Protein AF-D1B2Y5-F1 (afdb_monomer)

pLDDT: mean 93.34, std 9.75, range [41.53, 98.75]

Solvent-accessible surface area (backbone atoms only — not comparable to full-atom values): 6376 Å² total; per-residue (Å²): 132,78,72,41,86,40,92,60,86,92,49,89,58,72,35,30,35,42,70,56,97,83,28,39,38,40,37,38,66,30,50,88,56,59,88,61,52,46,52,28,44,48,31,59,50,53,67,72,44,79,40,76,56,28,32,37,37,39,35,26,50,44,86,59,62,77,50,48,77,71,44,52,92,26,33,50,72,50,79,43,82,44,83,92,61,20,28,40,38,38,40,34,45,35,90,96,41,35,88,72,54,88,57,81,68,61,68,81,82,126

Secondary structure (DSSP, 8-state):
---EEE--TT-SS-EEEEEETTEEEEEEE-TT--TTHHHHHHHHHHHH--STTEEEEEEESS--HHHHHHHTTTEEEEEEE-GGG-EEEEEEE-TTTGGG------S---

Nearest PDB structures (foldseek):
  2pqd-assembly1_A  TM=5.494E-01  e=7.977E-01  Agrobacterium sp.
  4rtl-assembly1_A  TM=4.653E-01  e=9.028E-01  Escherichia coli str. K-12 substr. MDS42
  2pqc-assembly1_A  TM=3.916E-01  e=8.487E-01  Agrobacterium sp. CP4
  7m6b-assembly2_A  TM=4.857E-01  e=3.748E+00  Caldicellulosiruptor bescii DSM 6725
  4rto-assembly1_A  TM=4.317E-01  e=3.748E+00  Escherichia coli str. K-12 substr. MDS42

Radius of gyration: 13.08 Å; Cα contacts (8 Å, |Δi|>4): 202; chains: 1; bounding box: 30×36×29 Å

Mean predicted aligned error: 3.5 Å

Structure (mmCIF, N/CA/C/O backbone):
data_AF-D1B2Y5-F1
#
_entry.id   AF-D1B2Y5-F1
#
loop_
_atom_site.group_PDB
_atom_site.id
_atom_site.type_symbol
_atom_site.label_atom_id
_atom_site.label_alt_id
_atom_site.label_comp_id
_atom_site.label_asym_id
_atom_site.label_entity_id
_atom_site.label_seq_id
_atom_site.pdbx_PDB_ins_code
_atom_site.Cartn_x
_atom_site.Cartn_y
_atom_site.Cartn_z
_atom_site.occupancy
_atom_site.B_iso_or_equiv
_atom_site.auth_seq_id
_atom_site.auth_comp_id
_atom_site.auth_asym_id
_atom_site.auth_atom_id
_atom_site.pdbx_PDB_model_num
ATOM 1 N N . MET A 1 1 ? 2.941 19.905 3.303 1.00 66.44 1 MET A N 1
ATOM 2 C CA . MET A 1 1 ? 3.578 19.183 4.428 1.00 66.44 1 MET A CA 1
ATOM 3 C C . MET A 1 1 ? 4.756 18.396 3.887 1.00 66.44 1 MET A C 1
ATOM 5 O O . MET A 1 1 ? 4.700 17.993 2.732 1.00 66.44 1 MET A O 1
ATOM 9 N N . THR A 1 2 ? 5.814 18.236 4.678 1.00 84.56 2 THR A N 1
ATOM 10 C CA . THR A 1 2 ? 7.023 17.502 4.273 1.00 84.56 2 THR A CA 1
ATOM 11 C C . THR A 1 2 ? 6.918 16.056 4.764 1.00 84.56 2 THR A C 1
ATOM 13 O O . THR A 1 2 ? 6.639 15.879 5.951 1.00 84.56 2 THR A O 1
ATOM 16 N N . PRO A 1 3 ? 7.124 15.041 3.906 1.00 93.56 3 PRO A N 1
ATOM 17 C CA . PRO A 1 3 ? 7.183 13.647 4.338 1.00 93.56 3 PRO A CA 1
ATOM 18 C C . PRO A 1 3 ? 8.285 13.409 5.373 1.00 93.56 3 PRO A C 1
ATOM 20 O O . PRO A 1 3 ? 9.362 14.004 5.284 1.00 93.56 3 PRO A O 1
ATOM 23 N N . ILE A 1 4 ? 8.023 12.528 6.337 1.00 96.94 4 ILE A N 1
ATOM 24 C CA . ILE A 1 4 ? 9.007 12.066 7.322 1.00 96.94 4 ILE A CA 1
ATOM 25 C C . ILE A 1 4 ? 9.389 10.613 7.037 1.00 96.94 4 ILE A C 1
ATOM 27 O O . ILE A 1 4 ? 8.562 9.836 6.570 1.00 96.94 4 ILE A O 1
ATOM 31 N N . SER A 1 5 ? 10.639 10.242 7.315 1.00 97.56 5 SER A N 1
ATOM 32 C CA . SER A 1 5 ? 11.099 8.856 7.162 1.00 97.56 5 SER A CA 1
ATOM 33 C C . SER A 1 5 ? 10.340 7.930 8.114 1.00 97.56 5 SER A C 1
ATOM 35 O O . SER A 1 5 ? 10.201 8.242 9.299 1.00 97.56 5 SER A O 1
ATOM 37 N N . LEU A 1 6 ? 9.876 6.796 7.598 1.00 98.06 6 LEU A N 1
ATOM 38 C CA . LEU A 1 6 ? 9.215 5.742 8.354 1.00 98.06 6 LEU A CA 1
ATOM 39 C C . LEU A 1 6 ? 10.083 4.485 8.294 1.00 98.06 6 LEU A C 1
ATOM 41 O O . LEU A 1 6 ? 10.404 3.988 7.217 1.00 98.06 6 LEU A O 1
ATOM 45 N N . HIS A 1 7 ? 10.463 3.957 9.454 1.00 97.50 7 HIS A N 1
ATOM 46 C CA . HIS A 1 7 ? 11.169 2.684 9.512 1.00 97.50 7 HIS A CA 1
ATOM 47 C C . HIS A 1 7 ? 10.163 1.530 9.486 1.00 97.50 7 HIS A C 1
ATOM 49 O O . HIS A 1 7 ? 9.294 1.452 10.353 1.00 97.50 7 HIS A O 1
ATOM 55 N N . VAL A 1 8 ? 10.302 0.639 8.505 1.00 96.88 8 VAL A N 1
ATOM 56 C CA . VAL A 1 8 ? 9.502 -0.581 8.366 1.00 96.88 8 VAL A CA 1
ATOM 57 C C . VAL A 1 8 ? 10.460 -1.765 8.389 1.00 96.88 8 VAL A C 1
ATOM 59 O O . VAL A 1 8 ? 11.398 -1.821 7.593 1.00 96.88 8 VAL A O 1
ATOM 62 N N . ASN A 1 9 ? 10.255 -2.686 9.330 1.00 94.25 9 ASN A N 1
ATOM 63 C CA . ASN A 1 9 ? 11.093 -3.878 9.449 1.00 94.25 9 ASN A CA 1
ATOM 64 C C . ASN A 1 9 ? 10.989 -4.721 8.173 1.00 94.25 9 ASN A C 1
ATOM 66 O O . ASN A 1 9 ? 9.913 -4.829 7.592 1.00 94.25 9 ASN A O 1
ATOM 70 N N . ASP A 1 10 ? 12.113 -5.301 7.753 1.00 94.06 10 ASP A N 1
ATOM 71 C CA . ASP A 1 10 ? 12.236 -6.155 6.561 1.00 94.06 10 ASP A CA 1
ATOM 72 C C . ASP A 1 10 ? 11.929 -5.471 5.213 1.00 94.06 10 ASP A C 1
ATOM 74 O O . ASP A 1 10 ? 11.999 -6.112 4.162 1.00 94.06 10 ASP A O 1
ATOM 78 N N . ALA A 1 11 ? 11.654 -4.162 5.211 1.00 96.19 11 ALA A N 1
ATOM 79 C CA . ALA A 1 11 ? 11.528 -3.387 3.987 1.00 96.19 11 ALA A CA 1
ATOM 80 C C . ALA A 1 11 ? 12.878 -3.277 3.267 1.00 96.19 11 ALA A C 1
ATOM 82 O O . ALA A 1 11 ? 13.926 -3.063 3.880 1.00 96.19 11 ALA A O 1
ATOM 83 N N . THR A 1 12 ? 12.843 -3.378 1.941 1.00 96.50 12 THR A N 1
ATOM 84 C CA . THR A 1 12 ? 14.037 -3.253 1.087 1.00 96.50 12 THR A CA 1
ATOM 85 C C . THR A 1 12 ? 14.133 -1.887 0.414 1.00 96.50 12 THR A C 1
ATOM 87 O O . THR A 1 12 ? 15.184 -1.539 -0.124 1.00 96.50 12 THR A O 1
ATOM 90 N N . VAL A 1 13 ? 13.059 -1.095 0.475 1.00 97.75 13 VAL A N 1
ATOM 91 C CA . VAL A 1 13 ? 13.011 0.287 -0.010 1.00 97.75 13 VAL A CA 1
ATOM 92 C C . VAL A 1 13 ? 12.663 1.251 1.128 1.00 97.75 13 VAL A C 1
ATOM 94 O O . VAL A 1 13 ? 12.071 0.835 2.125 1.00 97.75 13 VAL A O 1
ATOM 97 N N . PRO A 1 14 ? 13.012 2.543 1.013 1.00 98.12 14 PRO A N 1
ATOM 98 C CA . PRO A 1 14 ? 12.606 3.545 1.988 1.00 98.12 14 PRO A CA 1
ATOM 99 C C . PRO A 1 14 ? 11.088 3.740 2.013 1.00 98.12 14 PRO A C 1
ATOM 101 O O . PRO A 1 14 ? 10.440 3.799 0.967 1.00 98.12 14 PRO A O 1
ATOM 104 N N . PHE A 1 15 ? 10.558 3.927 3.218 1.00 98.62 15 PHE A N 1
ATOM 105 C CA . PHE A 1 15 ? 9.183 4.341 3.456 1.00 98.62 15 PHE A CA 1
ATOM 106 C C . PHE A 1 15 ? 9.166 5.761 4.012 1.00 98.62 15 PHE A C 1
ATOM 108 O O . PHE A 1 15 ? 10.047 6.163 4.778 1.00 98.62 15 PHE A O 1
ATOM 115 N N . VAL A 1 16 ? 8.137 6.518 3.654 1.00 98.50 16 VAL A N 1
ATOM 116 C CA . VAL A 1 16 ? 7.840 7.815 4.264 1.00 98.50 16 VAL A CA 1
ATOM 117 C C . VAL A 1 16 ? 6.390 7.861 4.722 1.00 98.50 16 VAL A C 1
ATOM 119 O O . VAL A 1 16 ? 5.536 7.184 4.156 1.00 98.50 16 VAL A O 1
ATOM 122 N N . THR A 1 17 ? 6.106 8.673 5.738 1.00 98.50 17 THR A N 1
ATOM 123 C CA . THR A 1 17 ? 4.736 8.977 6.167 1.00 98.50 17 THR A CA 1
ATOM 124 C C . THR A 1 17 ? 4.473 10.479 6.182 1.00 98.50 17 THR A C 1
ATOM 126 O O . THR A 1 17 ? 5.387 11.293 6.355 1.00 98.50 17 THR A O 1
ATOM 129 N N . TYR A 1 18 ? 3.224 10.865 5.948 1.00 97.88 18 TYR A N 1
ATOM 130 C CA . TYR A 1 18 ? 2.743 12.237 6.072 1.00 97.88 18 TYR A CA 1
ATOM 131 C C . TYR A 1 18 ? 1.239 12.265 6.326 1.00 97.88 18 TYR A C 1
ATOM 133 O O . TYR A 1 18 ? 0.505 11.373 5.917 1.00 97.88 18 TYR A O 1
ATOM 141 N N . THR A 1 19 ? 0.758 13.332 6.960 1.00 97.19 19 THR A N 1
ATOM 142 C CA . THR A 1 19 ? -0.679 13.571 7.119 1.00 97.19 19 THR A CA 1
ATOM 143 C C . THR A 1 19 ? -1.150 14.592 6.095 1.00 97.19 19 THR A C 1
ATOM 145 O O . THR A 1 19 ? -0.490 15.605 5.873 1.00 97.19 19 THR A O 1
ATOM 148 N N . HIS A 1 20 ? -2.308 14.355 5.492 1.00 94.88 20 HIS A N 1
ATOM 149 C CA . HIS A 1 20 ? -3.006 15.326 4.661 1.00 94.88 20 HIS A CA 1
ATOM 150 C C . HIS A 1 20 ? -4.510 15.189 4.900 1.00 94.88 20 HIS A C 1
ATOM 152 O O . HIS A 1 20 ? -5.040 14.082 4.855 1.00 94.88 20 HIS A O 1
ATOM 158 N N . ASP A 1 21 ? -5.175 16.300 5.226 1.00 94.94 21 ASP A N 1
ATOM 159 C CA . ASP A 1 21 ? -6.613 16.361 5.526 1.00 94.94 21 ASP A CA 1
ATOM 160 C C . ASP A 1 21 ? -7.085 15.328 6.568 1.00 94.94 21 ASP A C 1
ATOM 162 O O . ASP A 1 21 ? -8.153 14.733 6.460 1.00 94.94 21 ASP A O 1
ATOM 166 N N . GLY A 1 22 ? -6.260 15.101 7.597 1.00 95.25 22 GLY A N 1
ATOM 167 C CA . GLY A 1 22 ? -6.549 14.148 8.675 1.00 95.25 22 GLY A CA 1
ATOM 168 C C . GLY A 1 22 ? -6.342 12.674 8.307 1.00 95.25 22 GLY A C 1
ATOM 169 O O . GLY A 1 22 ? -6.587 11.814 9.148 1.00 95.25 22 GLY A O 1
ATOM 170 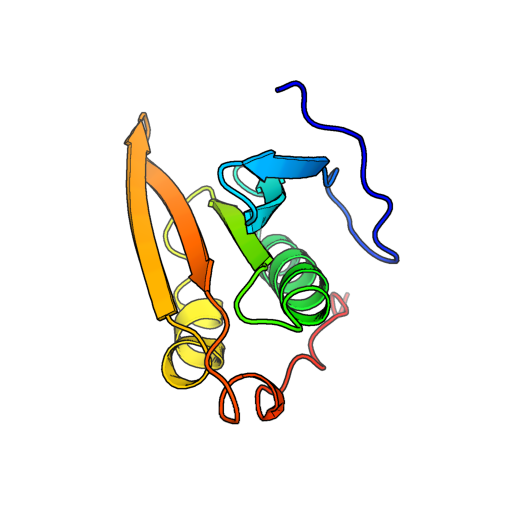N N . ILE A 1 23 ? -5.866 12.379 7.095 1.00 97.69 23 ILE A N 1
ATOM 171 C CA . ILE A 1 23 ? -5.500 11.033 6.646 1.00 97.69 23 ILE A CA 1
ATOM 172 C C . ILE A 1 23 ? -3.982 10.880 6.704 1.00 97.69 23 ILE A C 1
ATOM 174 O O . ILE A 1 23 ? -3.247 11.731 6.201 1.00 97.69 23 ILE A O 1
ATOM 178 N N . GLU A 1 24 ? -3.508 9.800 7.314 1.00 98.19 24 GLU A N 1
ATOM 179 C CA . GLU A 1 24 ? -2.104 9.401 7.267 1.00 98.19 24 GLU A CA 1
ATOM 180 C C . GLU A 1 24 ? -1.826 8.609 5.983 1.00 98.19 24 GLU A C 1
ATOM 182 O O . GLU A 1 24 ? -2.556 7.687 5.626 1.00 98.19 24 GLU A O 1
ATOM 187 N N . TYR A 1 25 ? -0.761 8.972 5.282 1.00 98.56 25 TYR A N 1
ATOM 188 C CA . TYR A 1 25 ? -0.305 8.322 4.063 1.00 98.56 25 TYR A CA 1
ATOM 189 C C . TYR A 1 25 ? 1.038 7.669 4.322 1.00 98.56 25 TYR A C 1
ATOM 191 O O . TYR A 1 25 ? 1.959 8.336 4.777 1.00 98.56 25 TYR A O 1
ATOM 199 N N . ILE A 1 26 ? 1.153 6.394 3.972 1.00 98.62 26 ILE A N 1
ATOM 200 C CA . ILE A 1 26 ? 2.395 5.627 3.992 1.00 98.62 26 ILE A CA 1
ATOM 201 C C . ILE A 1 26 ? 2.809 5.406 2.543 1.00 98.62 26 ILE A C 1
ATOM 203 O O . ILE A 1 26 ? 2.076 4.776 1.785 1.00 98.62 26 ILE A O 1
ATOM 207 N N . GLU A 1 27 ? 3.960 5.932 2.142 1.00 98.62 27 GLU A N 1
ATOM 208 C CA . GLU A 1 27 ? 4.400 5.943 0.749 1.00 98.62 27 GLU A CA 1
ATOM 209 C C . GLU A 1 27 ? 5.754 5.256 0.569 1.00 98.62 27 GLU A C 1
ATOM 211 O O . GLU A 1 27 ? 6.669 5.440 1.373 1.00 98.62 27 GLU A O 1
ATOM 216 N N . PHE A 1 28 ? 5.871 4.472 -0.504 1.00 98.56 28 PHE A N 1
ATOM 217 C CA . PHE A 1 28 ? 7.097 3.784 -0.899 1.00 98.56 28 PHE A CA 1
ATOM 218 C C 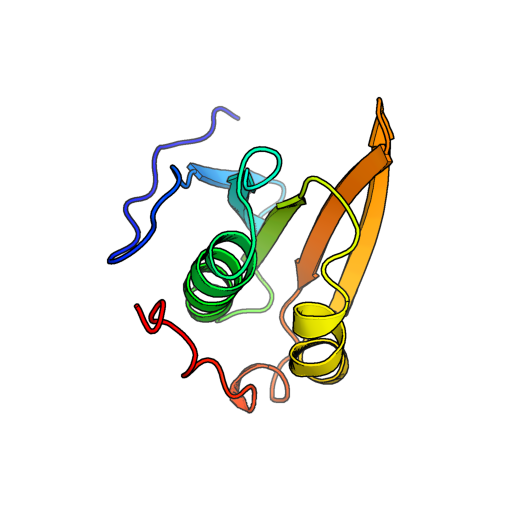. PHE A 1 28 ? 7.162 3.596 -2.426 1.00 98.56 28 PHE A C 1
ATOM 220 O O . PHE A 1 28 ? 6.139 3.502 -3.116 1.00 98.56 28 PHE A O 1
ATOM 227 N N . ASP A 1 29 ? 8.381 3.539 -2.968 1.00 98.25 29 ASP A N 1
ATOM 228 C CA . ASP A 1 29 ? 8.639 3.405 -4.406 1.00 98.25 29 ASP A CA 1
ATOM 229 C C . ASP A 1 29 ? 9.399 2.106 -4.699 1.00 98.25 29 ASP A C 1
ATOM 231 O O . ASP A 1 29 ? 10.522 1.899 -4.248 1.00 98.25 29 ASP A O 1
ATOM 235 N N . THR A 1 30 ? 8.772 1.233 -5.486 1.00 97.81 30 THR A N 1
ATOM 236 C CA . THR A 1 30 ? 9.321 -0.050 -5.959 1.00 97.81 30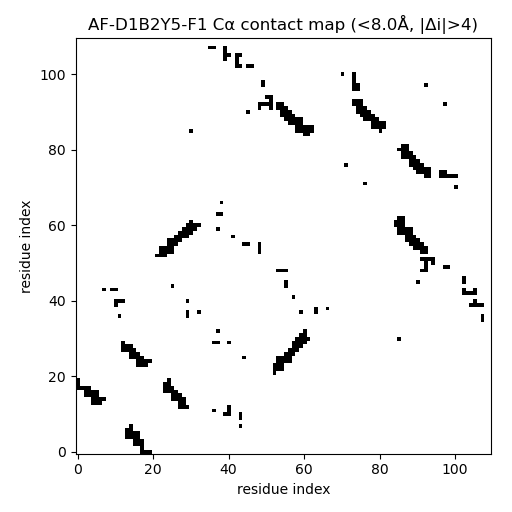 THR A CA 1
ATOM 237 C C . THR A 1 30 ? 9.502 -0.065 -7.475 1.00 97.81 30 THR A C 1
ATOM 239 O O . THR A 1 30 ? 9.688 -1.114 -8.090 1.00 97.81 30 THR A O 1
ATOM 242 N N . SER A 1 31 ? 9.457 1.101 -8.124 1.00 97.19 31 SER A N 1
ATOM 243 C CA . SER A 1 31 ? 9.538 1.232 -9.580 1.00 97.19 31 SER A CA 1
ATOM 244 C C . SER A 1 31 ? 10.885 0.847 -10.187 1.00 97.19 31 SER A C 1
ATOM 246 O O . SER A 1 31 ? 10.991 0.742 -11.407 1.00 97.19 31 SER A O 1
ATOM 248 N N . MET A 1 32 ? 11.892 0.593 -9.355 1.00 96.31 32 MET A N 1
ATOM 249 C CA . MET A 1 32 ? 13.189 0.052 -9.764 1.00 96.31 32 MET A CA 1
ATOM 250 C C . MET A 1 32 ? 13.395 -1.405 -9.317 1.00 96.31 32 MET A C 1
ATOM 252 O O . MET A 1 32 ? 14.427 -1.995 -9.626 1.00 96.31 32 MET A O 1
ATOM 256 N N . CYS A 1 33 ? 12.424 -1.991 -8.615 1.00 94.69 33 CYS A N 1
ATOM 257 C CA . CYS A 1 33 ? 12.505 -3.336 -8.056 1.00 94.69 33 CYS A CA 1
ATOM 258 C C . CYS A 1 33 ? 11.915 -4.377 -9.021 1.00 94.69 33 CYS A C 1
ATOM 260 O O . CYS A 1 33 ? 10.996 -4.100 -9.801 1.00 94.69 33 CYS A O 1
ATOM 262 N N . ILE A 1 34 ? 12.400 -5.614 -8.920 1.00 90.62 34 ILE A N 1
ATOM 263 C CA . ILE A 1 34 ? 11.874 -6.774 -9.653 1.00 90.62 34 ILE A CA 1
ATOM 264 C C . ILE A 1 34 ? 11.173 -7.745 -8.694 1.00 90.62 34 ILE A C 1
ATOM 266 O O . ILE A 1 34 ? 11.512 -7.781 -7.511 1.00 90.62 34 ILE A O 1
ATOM 270 N N . PRO A 1 35 ? 10.190 -8.544 -9.154 1.00 89.00 35 PRO A N 1
ATOM 271 C CA . PRO A 1 35 ? 9.578 -9.571 -8.313 1.00 89.00 35 PRO A CA 1
ATOM 272 C C . PRO A 1 35 ? 10.632 -10.487 -7.657 1.00 89.00 35 PRO A C 1
ATOM 274 O O . PRO A 1 35 ? 11.589 -10.858 -8.336 1.00 89.00 35 PRO A O 1
ATOM 277 N N . PRO A 1 36 ? 10.460 -10.879 -6.378 1.00 90.94 36 PRO A N 1
ATOM 278 C CA . PRO A 1 36 ? 9.270 -10.676 -5.538 1.00 90.94 36 PRO A CA 1
ATOM 279 C C . PRO A 1 36 ? 9.265 -9.371 -4.714 1.00 90.94 36 PRO A C 1
ATOM 281 O O . PRO A 1 36 ? 8.306 -9.118 -3.989 1.00 90.94 36 PRO A O 1
ATOM 284 N N . GLU A 1 37 ? 10.285 -8.522 -4.831 1.00 93.44 37 GLU A N 1
ATOM 285 C CA . GLU A 1 37 ? 10.508 -7.374 -3.941 1.00 93.44 37 GLU A CA 1
ATOM 286 C C . GLU A 1 37 ? 9.349 -6.347 -3.893 1.00 93.44 37 GLU A C 1
ATOM 288 O O . GLU A 1 37 ? 8.947 -5.975 -2.785 1.00 93.44 37 GLU A O 1
ATOM 293 N N . PRO A 1 38 ? 8.717 -5.935 -5.019 1.00 95.12 38 PRO A N 1
ATOM 294 C CA . PRO A 1 38 ? 7.525 -5.087 -4.971 1.00 95.12 38 PRO A CA 1
ATOM 295 C C . PRO A 1 38 ? 6.379 -5.687 -4.154 1.00 95.12 38 PRO A C 1
ATOM 297 O O . PRO A 1 38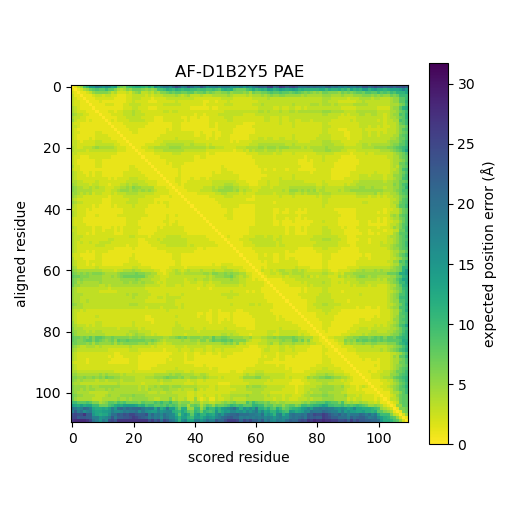 ? 5.657 -4.962 -3.476 1.00 95.12 38 PRO A O 1
ATOM 300 N N . MET A 1 39 ? 6.205 -7.012 -4.214 1.00 93.75 39 MET A N 1
ATOM 301 C CA . MET A 1 39 ? 5.145 -7.699 -3.480 1.00 93.75 39 MET A CA 1
ATOM 302 C C . MET A 1 39 ? 5.446 -7.711 -1.981 1.00 93.75 39 MET A C 1
ATOM 304 O O . MET A 1 39 ? 4.553 -7.405 -1.201 1.00 93.75 39 MET A O 1
ATOM 308 N N . VAL A 1 40 ? 6.687 -8.011 -1.582 1.00 94.38 40 VAL A N 1
ATOM 309 C CA . VAL A 1 40 ? 7.088 -8.052 -0.164 1.00 94.38 40 VAL A CA 1
ATOM 310 C C . VAL A 1 40 ? 6.891 -6.691 0.505 1.00 94.38 40 VAL A C 1
ATOM 312 O O . VAL A 1 40 ? 6.213 -6.614 1.527 1.00 94.38 40 VAL A O 1
ATOM 315 N N . ASN A 1 41 ? 7.387 -5.606 -0.101 1.00 97.19 41 ASN A N 1
ATOM 316 C CA . ASN A 1 41 ? 7.197 -4.261 0.454 1.00 97.19 41 ASN A CA 1
ATOM 317 C C . ASN A 1 41 ? 5.719 -3.857 0.496 1.00 97.19 41 ASN A C 1
ATOM 319 O O . ASN A 1 41 ? 5.290 -3.231 1.459 1.00 97.19 41 ASN A O 1
ATOM 323 N N . ALA A 1 42 ? 4.922 -4.251 -0.503 1.00 97.25 42 ALA A N 1
ATOM 324 C CA . ALA A 1 42 ? 3.486 -4.008 -0.468 1.00 97.25 42 ALA A CA 1
ATOM 325 C C . ALA A 1 42 ? 2.797 -4.748 0.685 1.00 97.25 42 ALA A C 1
ATOM 327 O O . ALA A 1 42 ? 1.974 -4.143 1.362 1.00 97.25 42 ALA A O 1
ATOM 328 N N . MET A 1 43 ? 3.146 -6.010 0.955 1.00 96.00 43 MET A N 1
ATOM 329 C CA . MET A 1 43 ? 2.580 -6.740 2.097 1.00 96.00 43 MET A CA 1
ATOM 330 C C . MET A 1 43 ? 2.933 -6.059 3.422 1.00 96.00 43 MET A C 1
ATOM 332 O O . MET A 1 43 ? 2.035 -5.810 4.216 1.00 96.00 43 MET A O 1
ATOM 336 N N . LEU A 1 44 ? 4.199 -5.671 3.621 1.00 97.25 44 LEU A N 1
ATOM 337 C CA . LEU A 1 44 ? 4.636 -4.926 4.811 1.00 97.25 44 LEU A CA 1
ATOM 338 C C . LEU A 1 44 ? 3.880 -3.598 4.972 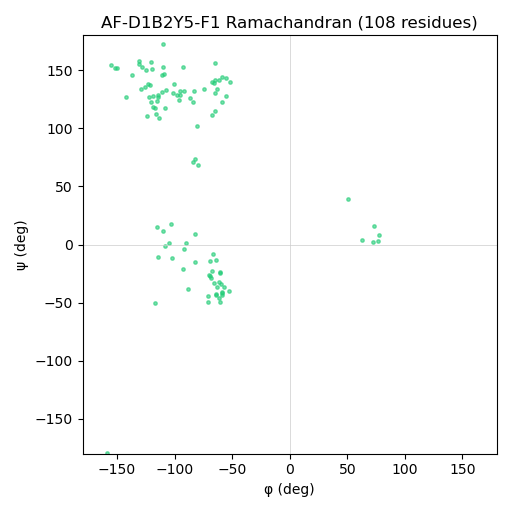1.00 97.25 44 LEU A C 1
ATOM 340 O O . LEU A 1 44 ? 3.454 -3.253 6.070 1.00 97.25 44 LEU A O 1
ATOM 344 N N . ALA A 1 45 ? 3.668 -2.867 3.875 1.00 98.06 45 ALA A N 1
ATOM 345 C CA . ALA A 1 45 ? 2.910 -1.620 3.884 1.00 98.06 45 ALA A CA 1
ATOM 346 C C . ALA A 1 45 ? 1.439 -1.835 4.273 1.00 98.06 45 ALA A C 1
ATOM 348 O O . ALA A 1 45 ? 0.879 -1.064 5.051 1.00 98.06 45 ALA A O 1
ATOM 349 N N . LEU A 1 46 ? 0.808 -2.882 3.731 1.00 97.94 46 LEU A N 1
ATOM 350 C CA . LEU A 1 46 ? -0.600 -3.201 3.967 1.00 97.94 46 LEU A CA 1
ATOM 351 C C . LEU A 1 46 ? -0.877 -3.640 5.411 1.00 97.94 46 LEU A C 1
ATOM 353 O O . LEU A 1 46 ? -2.001 -3.464 5.871 1.00 97.94 46 LEU A O 1
ATOM 357 N N . GLU A 1 47 ? 0.124 -4.127 6.149 1.00 96.12 47 GLU A N 1
ATOM 358 C CA . GLU A 1 47 ? -0.009 -4.394 7.592 1.00 96.12 47 GLU A CA 1
ATOM 359 C C . GLU A 1 47 ? -0.136 -3.121 8.426 1.00 96.12 47 GLU A C 1
ATOM 361 O O . GLU A 1 47 ? -0.746 -3.134 9.491 1.00 96.12 47 GLU A O 1
ATOM 366 N N . LEU A 1 48 ? 0.422 -2.011 7.942 1.00 97.06 48 LEU A N 1
ATOM 367 C CA . LEU A 1 48 ? 0.323 -0.710 8.601 1.00 97.06 48 LEU A CA 1
ATOM 368 C C . LEU A 1 48 ? -1.000 0.003 8.280 1.00 97.06 48 LEU A C 1
ATOM 370 O O . LEU A 1 48 ? -1.359 0.975 8.952 1.00 97.06 48 LEU A O 1
ATOM 374 N N . LEU A 1 49 ? -1.717 -0.467 7.252 1.00 98.00 49 LEU A N 1
ATOM 375 C CA . LEU A 1 49 ? -3.039 0.003 6.848 1.00 98.00 49 LEU A CA 1
ATOM 376 C C . LEU A 1 49 ? -4.110 -0.670 7.715 1.00 98.00 49 LEU A C 1
ATOM 378 O O . LEU A 1 49 ? -4.822 -1.559 7.263 1.00 98.00 49 LEU A O 1
ATOM 382 N N . ASP A 1 50 ? -4.198 -0.236 8.968 1.00 96.25 50 ASP A N 1
ATOM 383 C CA . ASP A 1 50 ? -5.037 -0.818 10.029 1.00 96.25 50 ASP A CA 1
ATOM 384 C C . ASP A 1 50 ? -6.300 0.006 10.350 1.00 96.25 50 ASP A C 1
ATOM 386 O O . ASP A 1 50 ? -7.058 -0.336 11.256 1.00 96.25 50 ASP A O 1
ATOM 390 N N . ALA A 1 51 ? -6.524 1.116 9.639 1.00 97.50 51 ALA A N 1
ATOM 391 C CA . ALA A 1 51 ? -7.619 2.037 9.920 1.00 97.50 51 ALA A CA 1
ATOM 392 C C . ALA A 1 51 ? -8.104 2.782 8.662 1.00 97.50 51 ALA A C 1
ATOM 394 O O . ALA A 1 51 ? -7.302 3.077 7.770 1.00 97.50 51 ALA A O 1
ATOM 395 N N . PRO A 1 52 ? -9.388 3.201 8.608 1.00 97.31 52 PRO A N 1
ATOM 396 C CA . PRO A 1 52 ? -9.922 4.029 7.517 1.00 97.31 52 PRO A CA 1
ATOM 397 C C . PRO A 1 52 ? -9.226 5.389 7.355 1.00 97.31 52 PRO A C 1
ATOM 399 O O . PRO A 1 52 ? -9.257 5.979 6.278 1.00 97.31 52 PRO A O 1
ATOM 402 N N . SER A 1 53 ? -8.598 5.895 8.421 1.00 97.75 53 SER A N 1
ATOM 403 C CA . SER A 1 53 ? -7.832 7.147 8.427 1.00 97.75 53 SER A CA 1
ATOM 404 C C . SER A 1 53 ? -6.398 6.990 7.911 1.00 97.75 53 SER A C 1
ATOM 406 O O . SER A 1 53 ? -5.603 7.921 8.043 1.00 97.75 53 SER A O 1
ATOM 408 N N . LYS A 1 54 ? -6.051 5.829 7.346 1.00 98.50 54 LYS A N 1
ATOM 409 C CA . LYS A 1 54 ? -4.754 5.555 6.731 1.00 98.50 54 LYS A CA 1
ATOM 410 C C . LYS A 1 54 ? -4.913 5.194 5.258 1.00 98.50 54 LYS A C 1
ATOM 412 O O . LYS A 1 54 ? -5.925 4.629 4.838 1.00 98.50 54 LYS A O 1
ATOM 417 N N . LYS A 1 55 ? -3.890 5.502 4.467 1.00 98.69 55 LYS A N 1
ATOM 418 C CA . LYS A 1 55 ? -3.749 5.087 3.070 1.00 98.69 55 LYS A CA 1
ATOM 419 C C . LYS A 1 55 ? -2.323 4.637 2.807 1.00 98.69 55 LYS A C 1
ATOM 421 O O . LYS A 1 55 ? -1.374 5.212 3.332 1.00 98.69 55 LYS A O 1
ATOM 426 N N . VAL A 1 56 ? -2.177 3.643 1.941 1.00 98.75 56 VAL A N 1
ATOM 427 C CA . VAL A 1 56 ? -0.871 3.210 1.437 1.00 98.75 56 VAL A CA 1
ATOM 428 C C . VAL A 1 56 ? -0.734 3.643 -0.013 1.00 98.75 56 VAL A C 1
ATOM 430 O O . VAL A 1 56 ? -1.644 3.443 -0.814 1.00 98.75 56 VAL A O 1
A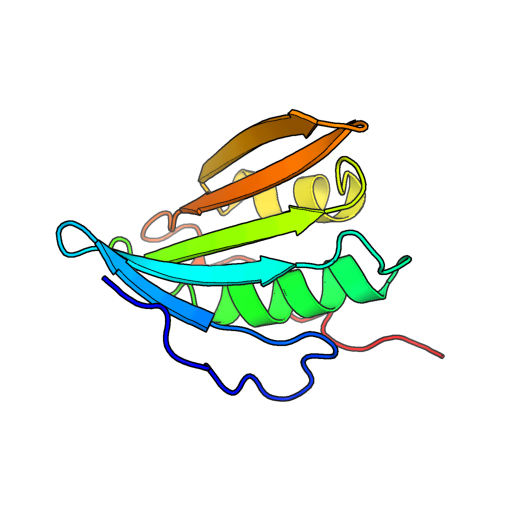TOM 433 N N . VAL A 1 57 ? 0.406 4.231 -0.350 1.00 98.69 57 VAL A N 1
ATOM 434 C CA . VAL A 1 57 ? 0.755 4.697 -1.686 1.00 98.69 57 VAL A CA 1
ATOM 435 C C . VAL A 1 57 ? 1.969 3.916 -2.172 1.00 98.69 57 VAL A C 1
ATOM 437 O O . VAL A 1 57 ? 3.051 4.00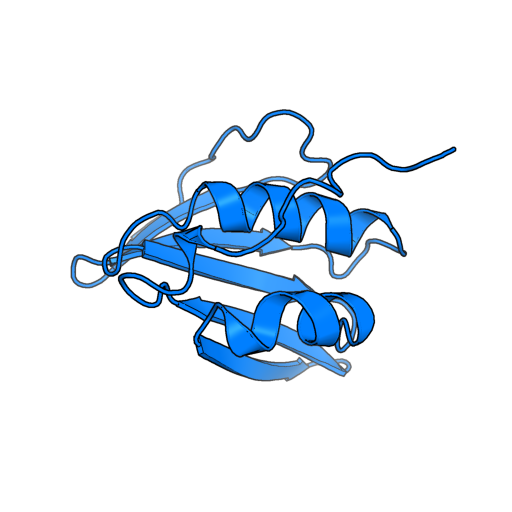6 -1.600 1.00 98.69 57 VAL A O 1
ATOM 440 N N . MET A 1 58 ? 1.791 3.166 -3.253 1.00 98.38 58 MET A N 1
ATOM 441 C CA . MET A 1 58 ? 2.854 2.404 -3.899 1.00 98.38 58 MET A CA 1
ATOM 442 C C . MET A 1 58 ? 3.101 2.970 -5.291 1.00 98.38 58 MET A C 1
ATOM 444 O O . MET A 1 58 ? 2.176 3.044 -6.101 1.00 98.38 58 MET A O 1
ATOM 448 N N . ILE A 1 59 ? 4.350 3.304 -5.604 1.00 98.31 59 ILE A N 1
ATOM 449 C CA . ILE A 1 59 ? 4.781 3.521 -6.989 1.00 98.31 59 ILE A CA 1
ATOM 450 C C . ILE A 1 59 ? 5.445 2.234 -7.477 1.00 98.31 59 ILE A C 1
ATOM 452 O O . ILE A 1 59 ? 6.323 1.685 -6.812 1.00 98.31 59 ILE A O 1
ATOM 456 N N . ASN A 1 60 ? 5.016 1.728 -8.631 1.00 97.31 60 ASN A N 1
ATOM 457 C CA . ASN A 1 60 ? 5.563 0.514 -9.223 1.00 97.31 60 ASN A CA 1
ATOM 458 C C . ASN A 1 60 ? 5.908 0.707 -10.702 1.00 97.31 60 ASN A C 1
ATOM 460 O O . ASN A 1 60 ? 5.366 1.573 -11.387 1.00 97.31 60 ASN A O 1
ATOM 464 N N . HIS A 1 61 ? 6.805 -0.138 -11.205 1.00 94.19 61 HIS A N 1
ATOM 465 C CA . HIS A 1 61 ? 7.302 -0.066 -12.578 1.00 94.19 61 HIS A CA 1
ATOM 466 C C . HIS A 1 61 ? 6.240 -0.452 -13.618 1.00 94.19 61 HIS A C 1
ATOM 468 O O . HIS A 1 61 ? 6.323 -0.022 -14.761 1.00 94.19 61 HIS A O 1
ATOM 474 N N . ARG A 1 62 ? 5.261 -1.280 -13.224 1.00 90.62 62 ARG A N 1
ATOM 475 C CA . ARG A 1 62 ? 4.062 -1.653 -13.994 1.00 90.62 62 ARG A CA 1
ATOM 476 C C . ARG A 1 62 ? 2.969 -2.165 -13.049 1.00 90.62 62 ARG A C 1
ATOM 478 O O . ARG A 1 62 ? 3.195 -2.264 -11.844 1.00 90.62 62 ARG A O 1
ATOM 485 N N . SER A 1 63 ? 1.815 -2.569 -13.576 1.00 90.06 63 SER A N 1
ATOM 486 C CA . SER A 1 63 ? 0.760 -3.191 -12.760 1.00 90.06 63 SER A CA 1
ATOM 487 C C . SER A 1 63 ? 1.231 -4.474 -12.053 1.00 90.06 63 SER A C 1
ATOM 489 O O . SER A 1 63 ? 1.667 -5.415 -12.727 1.00 90.06 63 SER A O 1
ATOM 491 N N . PRO A 1 64 ? 1.142 -4.565 -10.711 1.00 90.44 64 PRO A N 1
ATOM 492 C CA . PRO A 1 64 ? 1.500 -5.768 -9.969 1.00 90.44 64 PRO A CA 1
ATOM 493 C C . PRO A 1 64 ? 0.322 -6.759 -9.942 1.00 90.44 64 PRO A C 1
ATOM 495 O O . PRO A 1 64 ? -0.300 -6.973 -8.904 1.00 90.44 64 PRO A O 1
ATOM 498 N N . ALA A 1 65 ? 0.004 -7.386 -11.080 1.00 91.44 65 ALA A N 1
ATOM 499 C CA . ALA A 1 65 ? -1.181 -8.248 -11.225 1.00 91.44 65 ALA A CA 1
ATOM 500 C C . ALA A 1 65 ? -1.284 -9.359 -10.158 1.00 91.44 65 ALA A C 1
ATOM 502 O O . ALA A 1 65 ? -2.363 -9.607 -9.625 1.00 91.44 65 ALA A O 1
ATOM 503 N N . GLY A 1 66 ? -0.158 -9.985 -9.796 1.00 90.19 66 GLY A N 1
ATOM 504 C CA . GLY A 1 66 ? -0.121 -11.014 -8.750 1.00 90.19 66 GLY A CA 1
ATOM 505 C C . GLY A 1 66 ? -0.460 -10.490 -7.349 1.00 90.19 66 GLY A C 1
ATOM 506 O O . GLY A 1 66 ? -1.077 -11.210 -6.571 1.00 90.19 66 GLY A O 1
ATOM 507 N N . LEU A 1 67 ? -0.107 -9.237 -7.037 1.00 92.44 67 LEU A N 1
ATOM 508 C CA . LEU A 1 67 ? -0.508 -8.574 -5.793 1.00 92.44 67 LEU A CA 1
ATOM 509 C C . LEU A 1 67 ? -2.001 -8.247 -5.830 1.00 92.44 67 LEU A C 1
ATOM 511 O O . LEU A 1 67 ? -2.729 -8.594 -4.906 1.00 92.44 67 LEU A O 1
ATOM 515 N N . LEU A 1 68 ? -2.471 -7.624 -6.916 1.00 94.25 68 LEU A N 1
ATOM 516 C CA . LEU A 1 68 ? -3.872 -7.222 -7.061 1.00 94.25 68 LEU A CA 1
ATOM 517 C C . LEU A 1 68 ? -4.823 -8.418 -6.953 1.00 94.25 68 LEU A C 1
ATOM 519 O O . LEU A 1 68 ? -5.831 -8.331 -6.257 1.00 94.25 68 LEU A O 1
ATOM 523 N N . ALA A 1 69 ? -4.468 -9.554 -7.556 1.00 92.50 69 ALA A N 1
ATOM 524 C CA . ALA A 1 69 ? -5.238 -10.791 -7.445 1.00 92.50 69 ALA A CA 1
ATOM 525 C C . ALA A 1 69 ? -5.362 -11.310 -5.999 1.00 92.50 69 ALA A C 1
ATOM 527 O O . ALA A 1 69 ? -6.307 -12.028 -5.696 1.00 92.50 69 ALA A O 1
ATOM 528 N N . LYS A 1 70 ? -4.426 -10.959 -5.108 1.00 92.06 70 LYS A N 1
ATOM 529 C CA . LYS A 1 70 ? -4.442 -11.371 -3.695 1.00 92.06 70 LYS A CA 1
ATOM 530 C C . LYS A 1 70 ? -5.223 -10.410 -2.808 1.00 92.06 70 LYS A C 1
ATOM 532 O O . LYS A 1 70 ? -5.861 -10.855 -1.864 1.00 92.06 70 LYS A O 1
ATOM 537 N N . VAL A 1 71 ? -5.127 -9.104 -3.070 1.00 95.38 71 VAL A N 1
ATOM 538 C CA . VAL A 1 71 ? -5.551 -8.080 -2.098 1.00 95.38 71 VAL A CA 1
ATOM 539 C C . VAL A 1 71 ? -6.752 -7.235 -2.547 1.00 95.38 71 VAL A C 1
ATOM 541 O O . VAL A 1 71 ? -7.325 -6.520 -1.730 1.00 95.38 71 VAL A O 1
ATOM 544 N N . SER A 1 72 ? -7.175 -7.312 -3.815 1.00 95.81 72 SER A N 1
ATOM 545 C CA . SER A 1 72 ? -8.253 -6.460 -4.364 1.00 95.81 72 SER A CA 1
ATOM 546 C C . SER A 1 72 ? -9.614 -6.630 -3.680 1.00 95.81 72 SER A C 1
ATOM 548 O O . SER A 1 72 ? -10.339 -5.648 -3.506 1.00 95.81 72 SER A O 1
ATOM 550 N N . ASP A 1 73 ? -9.938 -7.830 -3.203 1.00 97.12 73 ASP A N 1
ATOM 551 C CA . ASP A 1 73 ? -11.175 -8.054 -2.447 1.00 97.12 73 ASP A CA 1
ATOM 552 C C . ASP A 1 73 ? -11.139 -7.358 -1.074 1.00 97.12 73 ASP A C 1
ATOM 554 O O . ASP A 1 73 ? -12.162 -6.877 -0.578 1.00 97.12 73 ASP A O 1
ATOM 558 N N . PHE A 1 74 ? -9.946 -7.199 -0.496 1.00 97.88 74 PHE A N 1
ATOM 559 C CA . PHE A 1 74 ? -9.745 -6.717 0.871 1.00 97.88 74 PHE A CA 1
ATOM 560 C C . PHE A 1 74 ? -9.547 -5.206 0.990 1.00 97.88 74 PHE A C 1
ATOM 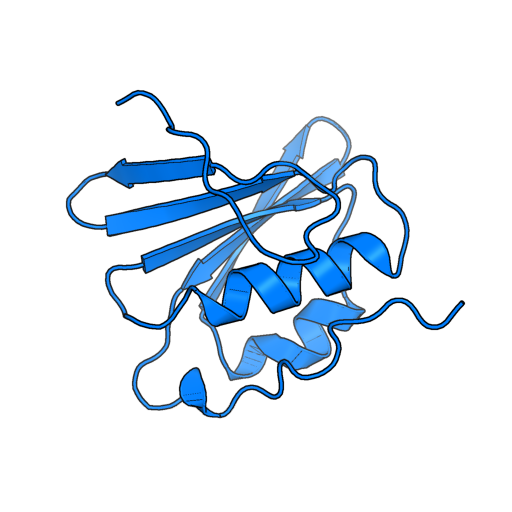562 O O . PHE A 1 74 ? -9.813 -4.648 2.051 1.00 97.88 74 PHE A O 1
ATOM 569 N N . TYR A 1 75 ? -9.146 -4.524 -0.085 1.00 98.31 75 TYR A N 1
ATOM 570 C CA . TYR A 1 75 ? -8.861 -3.083 -0.078 1.00 98.31 75 TYR A CA 1
ATOM 571 C C . TYR A 1 75 ? -9.553 -2.366 -1.232 1.00 98.31 75 TYR A C 1
ATOM 573 O O . TYR A 1 75 ? -9.877 -2.968 -2.253 1.00 98.31 75 TYR A O 1
ATOM 581 N N . THR A 1 76 ? -9.807 -1.069 -1.080 1.00 98.25 76 THR A N 1
ATOM 582 C CA . THR A 1 76 ? -10.163 -0.221 -2.227 1.00 98.25 76 THR A CA 1
ATOM 583 C C . THR A 1 76 ? -8.866 0.265 -2.850 1.00 98.25 76 THR A C 1
ATOM 585 O O . THR A 1 76 ? -8.023 0.801 -2.132 1.00 98.25 76 THR A O 1
ATOM 588 N N . ILE A 1 77 ? -8.688 0.039 -4.151 1.00 98.19 77 ILE A N 1
ATOM 589 C CA . ILE A 1 77 ? -7.427 0.301 -4.847 1.00 98.19 77 ILE A CA 1
ATOM 590 C C . ILE A 1 77 ? -7.690 1.246 -6.010 1.00 98.19 77 ILE A C 1
ATOM 592 O O . ILE A 1 77 ? -8.302 0.855 -7.003 1.00 98.19 77 ILE A O 1
ATOM 596 N N . ASP A 1 78 ? -7.190 2.470 -5.891 1.00 98.00 78 ASP A N 1
ATOM 597 C CA . ASP A 1 78 ? -7.166 3.427 -6.990 1.00 98.00 78 ASP A CA 1
ATOM 598 C C . ASP A 1 78 ? -5.836 3.302 -7.732 1.00 98.00 78 ASP A C 1
ATOM 600 O O . ASP A 1 78 ? -4.769 3.281 -7.114 1.00 98.00 78 ASP A O 1
ATOM 604 N N . VAL A 1 79 ? -5.887 3.219 -9.062 1.00 96.94 79 VAL A N 1
ATOM 605 C CA . VAL A 1 79 ? -4.695 3.098 -9.909 1.00 96.94 79 VAL A CA 1
ATOM 606 C C . VAL A 1 79 ? -4.619 4.296 -10.839 1.00 96.94 79 VAL A C 1
ATOM 608 O O . VAL A 1 79 ? -5.567 4.611 -11.553 1.00 96.94 79 VAL A O 1
ATOM 611 N N . THR A 1 80 ? -3.469 4.959 -10.847 1.00 97.44 80 THR A N 1
ATOM 612 C CA . THR A 1 80 ? -3.159 6.051 -11.768 1.00 97.44 80 THR A CA 1
ATOM 613 C C . THR A 1 80 ? -1.909 5.695 -12.555 1.00 97.44 80 THR A C 1
ATOM 615 O O . THR A 1 80 ? -0.875 5.357 -11.976 1.00 97.44 80 THR A O 1
ATOM 618 N N . GLU A 1 81 ? -1.998 5.763 -13.879 1.00 96.06 81 GLU A N 1
ATOM 619 C CA . GLU A 1 81 ? -0.830 5.641 -14.745 1.00 96.06 81 GLU A CA 1
ATOM 620 C C . GLU A 1 81 ? -0.005 6.929 -14.680 1.00 96.06 81 GLU A C 1
ATOM 622 O O . GLU A 1 81 ? -0.540 8.038 -14.712 1.00 96.06 81 GLU A O 1
ATOM 627 N N . LEU A 1 82 ? 1.303 6.766 -14.536 1.00 95.00 82 LEU A N 1
ATOM 628 C CA . LEU A 1 82 ? 2.282 7.840 -14.502 1.00 95.00 82 LEU A CA 1
ATOM 629 C C . LEU A 1 82 ? 3.133 7.801 -15.776 1.00 95.00 82 LEU A C 1
ATOM 631 O O . LEU A 1 82 ? 3.083 6.856 -16.567 1.00 95.00 82 LEU A O 1
ATOM 635 N N . GLU A 1 83 ? 3.969 8.820 -15.957 1.00 90.75 83 GLU A N 1
ATOM 636 C CA . GLU A 1 83 ? 4.913 8.865 -17.071 1.00 90.75 83 GLU A CA 1
ATOM 637 C C . GLU A 1 83 ? 5.818 7.622 -17.120 1.00 90.75 83 GLU A C 1
ATOM 639 O O . GLU A 1 83 ? 6.235 7.065 -16.099 1.00 90.75 83 GLU A O 1
ATOM 644 N N . GLY A 1 84 ? 6.125 7.176 -18.341 1.00 87.62 84 GLY A N 1
ATOM 645 C CA . GLY A 1 84 ? 6.972 6.006 -18.571 1.00 87.62 84 GLY A CA 1
ATOM 646 C C . GLY A 1 84 ? 6.308 4.660 -18.258 1.00 87.62 84 GLY A C 1
ATOM 647 O O . GLY A 1 84 ? 7.020 3.669 -18.118 1.00 87.62 84 GLY A O 1
ATOM 648 N N . GLY A 1 85 ? 4.975 4.608 -18.134 1.00 89.00 85 GLY A N 1
ATOM 649 C CA . GLY A 1 85 ? 4.220 3.372 -17.883 1.00 89.00 85 GLY A CA 1
ATOM 650 C C . GLY A 1 85 ? 4.273 2.887 -16.430 1.00 89.00 85 GLY A C 1
ATOM 651 O O . GLY A 1 85 ? 3.793 1.793 -16.119 1.00 89.00 85 GLY A O 1
ATOM 652 N N . LYS A 1 86 ? 4.845 3.699 -15.531 1.00 95.69 86 LYS A N 1
ATOM 653 C CA . LYS A 1 86 ? 4.782 3.462 -14.087 1.00 95.69 86 LYS A CA 1
ATOM 654 C C . LYS A 1 86 ? 3.336 3.568 -13.611 1.00 95.69 86 LYS A C 1
ATOM 656 O O . LYS A 1 86 ? 2.512 4.251 -14.214 1.00 95.69 86 LYS A O 1
ATOM 661 N N . GLN A 1 87 ? 3.027 2.927 -12.492 1.00 97.19 87 GLN A N 1
ATOM 662 C CA . GLN A 1 87 ? 1.708 3.019 -11.875 1.00 97.19 87 GLN A CA 1
ATOM 663 C C . GLN A 1 87 ? 1.822 3.457 -10.424 1.00 97.19 87 GLN A C 1
ATOM 665 O O . GLN A 1 87 ? 2.648 2.937 -9.676 1.00 97.19 87 GLN A O 1
ATOM 670 N N . LYS A 1 88 ? 0.960 4.394 -10.035 1.00 98.19 88 LYS A N 1
ATOM 671 C CA . LYS A 1 88 ? 0.678 4.733 -8.645 1.00 98.19 88 LYS A CA 1
ATOM 672 C C . LYS A 1 88 ? -0.562 3.969 -8.210 1.00 98.19 88 LYS A C 1
ATOM 674 O O . LYS A 1 88 ? -1.609 4.099 -8.838 1.00 98.19 88 LYS A O 1
ATOM 679 N N . LEU A 1 89 ? -0.440 3.199 -7.140 1.00 98.56 89 LEU A N 1
ATOM 680 C CA . LEU A 1 89 ? -1.542 2.497 -6.501 1.00 98.56 89 LEU A CA 1
ATOM 681 C C . LEU A 1 89 ? -1.803 3.132 -5.138 1.00 98.56 89 LEU A C 1
ATOM 683 O O . LEU A 1 89 ? -0.866 3.329 -4.364 1.00 98.56 89 LEU A O 1
ATOM 687 N N . VAL A 1 90 ? -3.062 3.448 -4.849 1.00 98.62 90 VAL A N 1
ATOM 688 C CA . VAL A 1 90 ? -3.500 3.953 -3.545 1.00 98.62 90 VAL A CA 1
ATOM 689 C C . VAL A 1 90 ? -4.453 2.941 -2.929 1.00 98.62 90 VAL A C 1
ATOM 691 O O . VAL A 1 90 ? -5.558 2.739 -3.425 1.00 98.62 90 VAL A O 1
ATOM 694 N N . PHE A 1 91 ? -4.021 2.313 -1.841 1.00 98.62 91 PHE A N 1
ATOM 695 C CA . PHE A 1 91 ? -4.802 1.339 -1.092 1.00 98.62 91 PHE A CA 1
ATOM 696 C C . PHE A 1 91 ? -5.509 2.038 0.067 1.00 98.62 91 PHE A C 1
ATOM 698 O O . PHE A 1 91 ? -4.892 2.793 0.822 1.00 98.62 91 PHE A O 1
ATOM 705 N N . SER A 1 92 ? -6.804 1.771 0.210 1.00 98.56 92 SER A N 1
ATOM 706 C CA . SER A 1 92 ? -7.634 2.267 1.307 1.00 98.56 92 SER A CA 1
ATOM 707 C C . SER A 1 92 ? -8.240 1.102 2.080 1.00 98.56 92 SER A C 1
ATOM 709 O O . SER A 1 92 ? -8.718 0.131 1.483 1.00 98.56 92 SER A O 1
ATOM 711 N N . TYR A 1 93 ? -8.222 1.227 3.404 1.00 98.38 93 TYR A N 1
ATOM 712 C CA . TYR A 1 93 ? -8.772 0.246 4.329 1.00 98.38 93 TYR A CA 1
ATOM 713 C C . TYR A 1 93 ? -10.299 0.129 4.187 1.00 98.38 93 TYR A C 1
ATOM 715 O O . TYR A 1 93 ? -11.005 1.128 4.035 1.00 98.38 93 TYR A O 1
ATOM 723 N N . LYS A 1 94 ? -10.805 -1.103 4.247 1.00 97.56 94 LYS A N 1
ATOM 724 C CA . LYS A 1 94 ? -12.225 -1.464 4.277 1.00 97.56 94 LYS A CA 1
ATOM 725 C C . LYS A 1 94 ? -12.533 -2.085 5.639 1.00 97.56 94 LYS A C 1
ATOM 727 O O . LYS A 1 94 ? -12.132 -3.218 5.909 1.00 97.56 94 LYS A O 1
ATOM 732 N N . GLU A 1 95 ? -13.267 -1.363 6.477 1.00 95.31 95 GLU A N 1
ATOM 733 C CA . GLU A 1 95 ? -13.601 -1.801 7.837 1.00 95.31 95 GLU A CA 1
ATOM 734 C C . GLU A 1 95 ? -14.293 -3.175 7.855 1.00 95.31 95 GLU A C 1
ATOM 736 O O . GLU A 1 95 ? -15.241 -3.425 7.107 1.00 95.31 95 GLU A O 1
ATOM 741 N N . GLY A 1 96 ? -13.770 -4.101 8.669 1.00 93.00 96 GLY A N 1
ATOM 742 C CA . GLY A 1 96 ? -14.276 -5.473 8.792 1.00 93.00 96 GLY A CA 1
ATOM 743 C C . GLY A 1 96 ? -13.992 -6.392 7.594 1.00 93.00 96 GLY A C 1
ATOM 744 O O . GLY A 1 96 ? -14.418 -7.559 7.593 1.00 93.00 96 GLY A O 1
ATOM 745 N N . VAL A 1 97 ? -13.285 -5.898 6.573 1.00 96.56 97 VAL A N 1
ATOM 746 C CA . VAL A 1 97 ? -12.869 -6.667 5.391 1.00 96.56 97 VAL A CA 1
ATOM 747 C C . VAL A 1 97 ? -11.347 -6.748 5.314 1.00 96.56 97 VAL A C 1
ATOM 749 O O . VAL A 1 97 ? -10.830 -7.854 5.198 1.00 96.56 97 VAL A O 1
ATOM 752 N N . SER A 1 98 ? -10.631 -5.625 5.419 1.00 96.19 98 SER A N 1
ATOM 753 C CA . SER A 1 98 ? -9.170 -5.583 5.273 1.00 96.19 98 SER A CA 1
ATOM 754 C C . SER A 1 98 ? -8.429 -6.452 6.291 1.00 96.19 98 SER A C 1
ATOM 756 O O . SER A 1 98 ? -7.449 -7.089 5.924 1.00 96.19 98 SER A O 1
ATOM 758 N N . ASP A 1 99 ? -8.940 -6.587 7.518 1.00 92.25 99 ASP A N 1
ATOM 759 C CA . ASP A 1 99 ? -8.329 -7.424 8.572 1.00 92.25 99 ASP A CA 1
ATOM 760 C C . ASP A 1 99 ? -8.299 -8.922 8.233 1.00 92.25 99 ASP A C 1
ATOM 762 O O . ASP A 1 99 ? -7.650 -9.713 8.913 1.00 92.25 99 ASP A O 1
ATOM 766 N N . LYS A 1 100 ? -9.047 -9.336 7.203 1.00 93.75 100 LYS A N 1
ATOM 767 C CA . LYS A 1 100 ? -9.117 -10.725 6.731 1.00 93.75 100 LYS A CA 1
ATOM 768 C C . LYS A 1 100 ? -8.096 -11.024 5.633 1.00 93.75 100 LYS A C 1
ATOM 770 O O . LYS A 1 100 ? -8.046 -12.163 5.171 1.00 93.75 100 LYS A O 1
ATOM 775 N N . ALA A 1 101 ? -7.335 -10.025 5.181 1.00 93.38 101 ALA A N 1
ATOM 776 C CA . ALA A 1 101 ? -6.313 -10.213 4.163 1.00 93.38 101 ALA A CA 1
ATOM 777 C C . ALA A 1 101 ? -5.190 -11.118 4.690 1.00 93.38 101 ALA A C 1
ATOM 779 O O . ALA A 1 101 ? -4.636 -10.883 5.764 1.00 93.38 101 ALA A O 1
ATOM 780 N N . ASP A 1 102 ? -4.813 -12.135 3.914 1.00 92.00 102 ASP A N 1
ATOM 781 C CA . ASP A 1 102 ? -3.600 -12.905 4.188 1.00 92.00 102 ASP A CA 1
ATOM 782 C C . ASP A 1 102 ? -2.375 -12.143 3.668 1.00 92.00 102 ASP A C 1
ATOM 784 O O . ASP A 1 102 ? -2.085 -12.127 2.468 1.00 92.00 102 ASP A O 1
ATOM 788 N N . LEU A 1 103 ? -1.659 -11.512 4.597 1.00 90.56 103 LEU A N 1
ATOM 789 C CA . LEU A 1 103 ? -0.442 -10.745 4.338 1.00 90.56 103 LEU A CA 1
ATOM 790 C C . LEU A 1 103 ? 0.829 -11.514 4.732 1.00 90.56 103 LEU A C 1
ATOM 792 O O . LEU A 1 103 ? 1.889 -10.919 4.874 1.00 90.56 103 LEU A O 1
ATOM 796 N N . SER A 1 104 ? 0.767 -12.838 4.913 1.00 85.56 104 SER A N 1
ATOM 797 C CA . SER A 1 104 ? 1.898 -13.639 5.416 1.00 85.56 104 SER A CA 1
ATOM 798 C C . SER A 1 104 ? 3.084 -13.767 4.446 1.00 85.56 104 SER A C 1
ATOM 800 O O . SER A 1 104 ? 4.182 -14.153 4.853 1.00 85.56 104 SER A O 1
ATOM 802 N N . GLN A 1 105 ? 2.909 -13.421 3.167 1.00 75.00 105 GLN A N 1
ATOM 803 C CA . GLN A 1 105 ? 3.946 -13.537 2.131 1.00 75.00 105 GLN A CA 1
ATOM 804 C C . GLN A 1 105 ? 4.953 -12.378 2.182 1.00 75.00 105 GLN A C 1
ATOM 806 O O . GLN A 1 105 ? 5.011 -11.545 1.278 1.00 75.00 105 GLN A O 1
ATOM 811 N N . LYS A 1 106 ? 5.755 -12.347 3.250 1.00 70.38 106 LYS A N 1
ATOM 812 C CA . LYS A 1 106 ? 6.682 -11.250 3.589 1.00 70.38 106 LYS A CA 1
ATOM 813 C C . LYS A 1 106 ? 8.164 -11.594 3.443 1.00 70.38 106 LYS A C 1
ATOM 815 O O . LYS A 1 106 ? 9.019 -10.830 3.870 1.00 70.38 106 LYS A O 1
ATOM 820 N N . HIS A 1 107 ? 8.485 -12.726 2.824 1.00 61.00 107 HIS A N 1
ATOM 821 C CA . HIS A 1 107 ? 9.868 -13.147 2.623 1.00 61.00 107 HIS A CA 1
ATOM 822 C C . HIS A 1 107 ? 10.120 -13.510 1.162 1.00 61.00 107 HIS A C 1
ATOM 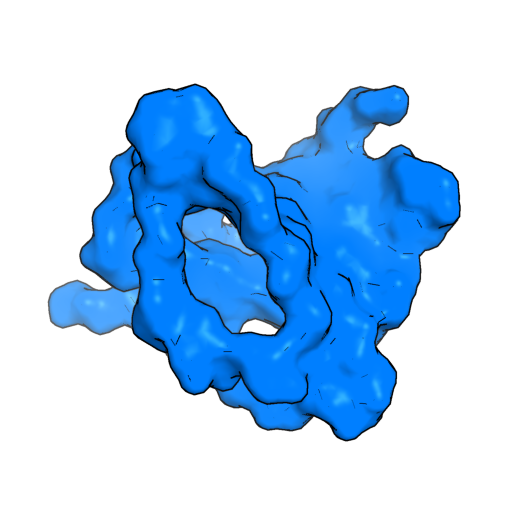824 O O . HIS A 1 107 ? 9.348 -14.249 0.548 1.00 61.00 107 HIS A O 1
ATOM 830 N N . CYS A 1 108 ? 11.227 -13.011 0.614 1.00 50.41 108 CYS A N 1
ATOM 831 C CA . CYS A 1 108 ? 11.780 -13.529 -0.628 1.00 50.41 108 CYS A CA 1
ATOM 832 C C . CYS A 1 108 ? 12.290 -14.949 -0.346 1.00 50.41 108 CYS A C 1
ATOM 834 O O . CYS A 1 108 ? 13.257 -15.114 0.396 1.00 50.41 108 CYS A O 1
ATOM 836 N N . ALA A 1 109 ? 11.642 -15.973 -0.905 1.00 51.53 109 ALA A N 1
ATOM 837 C CA . ALA A 1 109 ? 12.284 -17.277 -1.020 1.00 51.53 109 ALA A CA 1
ATOM 838 C C . ALA A 1 109 ? 13.472 -17.096 -1.976 1.00 51.53 109 ALA A C 1
ATOM 840 O O . ALA A 1 109 ? 13.267 -16.697 -3.124 1.00 51.53 109 ALA A O 1
ATOM 841 N N . GLY A 1 110 ? 14.688 -17.270 -1.457 1.00 41.53 110 GLY A N 1
ATOM 842 C CA . GLY A 1 110 ? 15.905 -17.318 -2.269 1.00 41.53 110 GLY A CA 1
ATOM 843 C C . GLY A 1 110 ? 15.889 -18.480 -3.248 1.00 41.53 110 GLY A C 1
ATOM 844 O O . GLY A 1 110 ? 15.253 -19.512 -2.927 1.00 41.53 110 GLY A O 1
#

Sequence (110 aa):
MTPISLHVNDATVPFVTYTHDGIEYIEFDTSMCIPPEPMVNAMLALELLDAPSKKVVMINHRSPAGLLAKVSDFYTIDVTELEGGKQKLVFSYKEGVSDKADLSQKHCAG

Foldseek 3Di:
DDWDWDDFPLQPWTWTWDDDPQAIEIETECQVPDPPRLVLNVLSQLVVQPDQSYKYKYKHVADPVVNCVQCVQQWPWDWDQDPNRIIIIITGGDPPRNVPGDSVPNDDPD

Organism: Sulfurospirillum deleyianum (strain ATCC 51133 / DSM 6946 / 5175) (NCBI:txid525898)